Protein AF-A0A735N3I2-F1 (afdb_monomer_lite)

Sequence (137 aa):
QGTTGEPVLLDEFVFANVPALDPDQPVDRNETLPPAEQIVHRQAVSRKGVVNDNAVVHSVVLGADVGDFSFNWIGLINKASGTLAMIVHAPVQQKLKTAEGQQGNVLTRSFLMEYNGAQAETGINTPAETWQIDFTA

Radius of gyration: 15.73 Å; chains: 1; bounding box: 43×34×39 Å

pLDDT: mean 88.04, std 14.14, range [38.72, 98.75]

Organism: Salmonella typhisuis (NCBI:txid41529)

InterPro domains:
  IPR022225 Phage tail fibre protein, N-terminal domain [PF12571] (3-137)

Structure (mmCIF, N/CA/C/O backbone):
data_AF-A0A735N3I2-F1
#
_entry.id   AF-A0A735N3I2-F1
#
loop_
_atom_site.group_PDB
_atom_site.id
_atom_site.type_symbol
_atom_site.label_atom_id
_atom_site.label_alt_id
_atom_site.label_comp_id
_atom_site.label_asym_id
_atom_site.label_entity_id
_atom_site.label_seq_id
_atom_site.pdbx_PDB_ins_code
_atom_site.Cartn_x
_atom_site.Cartn_y
_atom_site.Cartn_z
_atom_site.occupancy
_atom_site.B_iso_or_equiv
_atom_site.auth_seq_id
_atom_site.auth_comp_id
_atom_site.auth_asym_id
_atom_site.auth_atom_id
_atom_site.pdbx_PDB_model_num
ATOM 1 N N . GLN A 1 1 ? -17.611 -4.851 13.305 1.00 38.72 1 GLN A N 1
ATOM 2 C CA . GLN A 1 1 ? -17.175 -4.784 14.713 1.00 38.72 1 GLN A CA 1
ATOM 3 C C . GLN A 1 1 ? -16.150 -5.889 14.916 1.00 38.72 1 GLN A C 1
ATOM 5 O O . GLN A 1 1 ? -16.495 -7.043 14.686 1.00 38.72 1 GLN A O 1
ATOM 10 N N . GLY A 1 2 ? -14.893 -5.548 15.214 1.0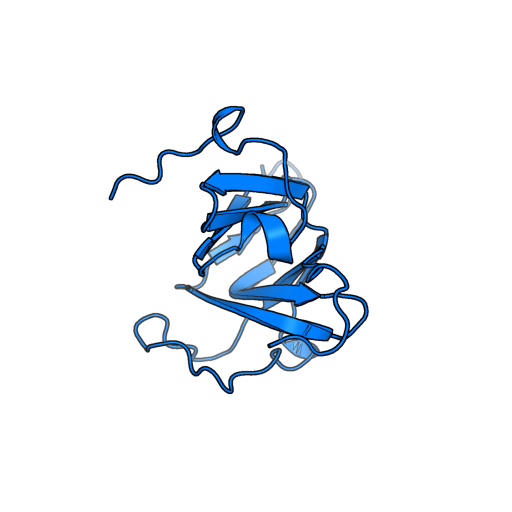0 43.72 2 GLY A N 1
ATOM 11 C CA . GLY A 1 2 ? -13.866 -6.533 15.571 1.00 43.72 2 GLY A CA 1
ATOM 12 C C . GLY A 1 2 ? -14.187 -7.108 16.948 1.00 43.72 2 GLY A C 1
ATOM 13 O O . GLY A 1 2 ? -14.425 -6.359 17.888 1.00 43.72 2 GLY A O 1
ATOM 14 N N . THR A 1 3 ? -14.286 -8.430 17.069 1.00 53.41 3 THR A N 1
ATOM 15 C CA . THR A 1 3 ? -14.910 -9.075 18.236 1.00 53.41 3 THR A CA 1
ATOM 16 C C . THR A 1 3 ? -13.992 -9.248 19.457 1.00 53.41 3 THR A C 1
ATOM 18 O O . THR A 1 3 ? -14.336 -10.014 20.353 1.00 53.41 3 THR A O 1
ATOM 21 N N . THR A 1 4 ? -12.845 -8.564 19.533 1.00 52.00 4 THR A N 1
ATOM 22 C CA . THR A 1 4 ? -11.839 -8.815 20.589 1.00 52.00 4 THR A CA 1
ATOM 23 C C . THR A 1 4 ? -11.284 -7.588 21.312 1.00 52.00 4 THR A C 1
ATOM 25 O O . THR A 1 4 ? -10.524 -7.770 22.255 1.00 52.00 4 THR A O 1
ATOM 28 N N . GLY A 1 5 ? -11.658 -6.353 20.960 1.00 50.50 5 GLY A N 1
ATOM 29 C CA . GLY A 1 5 ? -11.158 -5.155 21.661 1.00 50.50 5 GLY A CA 1
ATOM 30 C C . GLY A 1 5 ? -9.638 -4.933 21.565 1.00 50.50 5 GLY A C 1
ATOM 31 O O . GLY A 1 5 ? -9.115 -4.024 22.205 1.00 50.50 5 GLY A O 1
ATOM 32 N N . GLU A 1 6 ? -8.927 -5.741 20.773 1.00 55.91 6 GLU A N 1
ATOM 33 C CA . GLU A 1 6 ? -7.543 -5.481 20.393 1.00 55.91 6 GLU A CA 1
ATOM 34 C C . GLU A 1 6 ? -7.514 -4.507 19.212 1.00 55.91 6 GLU A C 1
ATOM 36 O O . GLU A 1 6 ? -8.317 -4.663 18.284 1.00 55.91 6 GLU A O 1
ATOM 41 N N . PRO A 1 7 ? -6.597 -3.522 19.216 1.00 63.81 7 PRO A N 1
ATOM 42 C CA . PRO A 1 7 ? -6.490 -2.572 18.125 1.00 63.81 7 PRO A CA 1
ATOM 43 C C . PRO A 1 7 ? -6.278 -3.276 16.785 1.00 63.81 7 PRO A C 1
ATOM 45 O O . PRO A 1 7 ? -5.476 -4.210 16.684 1.00 63.81 7 PRO A O 1
ATOM 48 N N . VAL A 1 8 ? -6.948 -2.800 15.735 1.00 72.81 8 VAL A N 1
ATOM 49 C CA . VAL A 1 8 ? -6.712 -3.298 14.376 1.00 72.81 8 VAL A CA 1
ATOM 50 C C . VAL A 1 8 ? -5.294 -2.897 13.960 1.00 72.81 8 VAL A C 1
ATOM 52 O O . VAL A 1 8 ? -5.030 -1.746 13.613 1.00 72.81 8 VAL A O 1
ATOM 55 N N . LEU A 1 9 ? -4.361 -3.849 14.022 1.00 87.31 9 LEU A N 1
ATOM 56 C CA . LEU A 1 9 ? -2.979 -3.645 13.595 1.00 87.31 9 LEU A CA 1
ATOM 57 C C . LEU A 1 9 ? -2.881 -3.788 12.075 1.00 87.31 9 LEU A C 1
ATOM 59 O O . LEU A 1 9 ? -3.184 -4.849 11.541 1.00 87.31 9 LEU A O 1
ATOM 63 N N . LEU A 1 10 ? -2.414 -2.746 11.393 1.00 93.12 10 LEU A N 1
ATOM 64 C CA . LEU A 1 10 ? -2.067 -2.780 9.974 1.00 93.12 10 LEU A CA 1
ATOM 65 C C . LEU A 1 10 ? -0.595 -2.413 9.840 1.00 93.12 10 LEU A C 1
ATOM 67 O O . LEU A 1 10 ? -0.188 -1.298 10.168 1.00 93.12 10 LEU A O 1
ATOM 71 N N . ASP A 1 11 ? 0.221 -3.377 9.437 1.00 95.75 11 ASP A N 1
ATOM 72 C CA . ASP A 1 11 ? 1.671 -3.325 9.617 1.00 95.75 11 ASP A CA 1
ATOM 73 C C . ASP A 1 11 ? 2.469 -3.742 8.379 1.00 95.75 11 ASP A C 1
ATOM 75 O O . ASP A 1 11 ? 3.691 -3.593 8.382 1.00 95.75 11 ASP A O 1
ATOM 79 N N . GLU A 1 12 ? 1.818 -4.163 7.290 1.00 98.06 12 GLU A N 1
ATOM 80 C CA . GLU A 1 12 ? 2.499 -4.516 6.043 1.00 98.06 12 GLU A CA 1
ATOM 81 C C . GLU A 1 12 ? 1.784 -3.967 4.802 1.00 98.06 12 GLU A C 1
ATOM 83 O O . GLU A 1 12 ? 0.585 -4.161 4.603 1.00 98.06 12 GLU A O 1
ATOM 88 N N . PHE A 1 13 ? 2.561 -3.310 3.940 1.00 98.44 13 PHE A N 1
ATOM 89 C CA . PHE A 1 13 ? 2.185 -3.014 2.566 1.00 98.44 13 PHE A CA 1
ATOM 90 C C . PHE A 1 13 ? 2.616 -4.151 1.641 1.00 98.44 13 PHE A C 1
ATOM 92 O O . PHE A 1 13 ? 3.740 -4.654 1.727 1.00 98.44 13 PHE A O 1
ATOM 99 N N . VAL A 1 14 ? 1.738 -4.500 0.708 1.00 98.56 14 VAL A N 1
ATOM 100 C CA . VAL A 1 14 ? 1.958 -5.518 -0.319 1.00 98.56 14 VAL A CA 1
ATOM 101 C C . VAL A 1 14 ? 1.820 -4.862 -1.686 1.00 98.56 14 VAL A C 1
ATOM 103 O O . VAL A 1 14 ? 0.851 -4.152 -1.935 1.00 98.56 14 VAL A O 1
ATOM 106 N N . PHE A 1 15 ? 2.779 -5.104 -2.571 1.00 98.69 15 PHE A N 1
ATOM 107 C CA . PHE A 1 15 ? 2.797 -4.591 -3.936 1.00 98.69 15 PHE A CA 1
ATOM 108 C C . PHE A 1 15 ? 2.742 -5.760 -4.906 1.00 98.69 15 PHE A C 1
ATOM 110 O O . PHE A 1 15 ? 3.501 -6.724 -4.762 1.00 98.69 15 PHE A O 1
ATOM 117 N N . ALA A 1 16 ? 1.870 -5.666 -5.904 1.00 98.75 16 ALA A N 1
ATOM 118 C CA . ALA A 1 16 ? 1.697 -6.710 -6.900 1.00 98.75 16 ALA A CA 1
ATOM 119 C C . ALA A 1 16 ? 1.568 -6.147 -8.319 1.00 98.75 16 ALA A C 1
ATOM 121 O O . ALA A 1 16 ? 1.159 -5.001 -8.526 1.00 98.75 16 ALA A O 1
ATOM 122 N N . ASN A 1 17 ? 1.936 -6.980 -9.288 1.00 98.62 17 ASN A N 1
ATOM 123 C CA . ASN A 1 17 ? 1.733 -6.752 -10.710 1.00 98.62 17 ASN A CA 1
ATOM 124 C C . ASN A 1 17 ? 0.643 -7.696 -11.218 1.00 98.62 17 ASN A C 1
ATOM 126 O O . ASN A 1 17 ? 0.912 -8.850 -11.552 1.00 98.62 17 ASN A O 1
ATOM 130 N N . VAL A 1 18 ? -0.590 -7.206 -11.238 1.00 98.12 18 VAL A N 1
ATOM 131 C CA . VAL A 1 18 ? -1.782 -7.949 -11.637 1.00 98.12 18 VAL A CA 1
ATOM 132 C C . VAL A 1 18 ? -2.017 -7.740 -13.139 1.00 98.12 18 VAL A C 1
ATOM 134 O O . VAL A 1 18 ? -2.274 -6.611 -13.569 1.00 98.12 18 VAL A O 1
ATOM 137 N N . PRO A 1 19 ? -1.917 -8.784 -13.979 1.00 96.56 19 PRO A N 1
ATOM 138 C CA . PRO A 1 19 ? -2.139 -8.651 -15.415 1.00 96.56 19 PRO A CA 1
ATOM 139 C C . PRO A 1 19 ? -3.558 -8.173 -15.736 1.00 96.56 19 PRO A C 1
ATOM 141 O O . PRO A 1 19 ? -4.518 -8.651 -15.139 1.00 96.56 19 PRO A O 1
ATOM 144 N N . ALA A 1 20 ? -3.682 -7.271 -16.713 1.00 94.19 20 ALA A N 1
ATOM 145 C CA . ALA A 1 20 ? -4.963 -6.734 -17.189 1.00 94.19 20 ALA A CA 1
ATOM 146 C C . ALA A 1 20 ? -5.841 -6.069 -16.106 1.00 94.19 20 ALA A C 1
ATOM 148 O O . ALA A 1 20 ? -7.051 -5.952 -16.290 1.00 94.19 20 ALA A O 1
ATOM 149 N N . LEU A 1 21 ? -5.238 -5.614 -15.002 1.00 95.00 21 LEU A N 1
ATOM 150 C CA . LEU A 1 21 ? -5.925 -4.800 -14.005 1.00 95.00 21 LEU A CA 1
ATOM 151 C C . LEU A 1 21 ? -6.353 -3.463 -14.619 1.00 95.00 21 LEU A C 1
ATOM 153 O O . LEU A 1 21 ? -5.524 -2.755 -15.197 1.00 95.00 21 LEU A O 1
ATOM 157 N N . ASP A 1 22 ? -7.628 -3.131 -14.461 1.00 93.62 22 ASP A N 1
ATOM 158 C CA . ASP A 1 22 ? -8.210 -1.863 -14.885 1.00 93.62 22 ASP A CA 1
ATOM 159 C C . ASP A 1 22 ? -8.277 -0.906 -13.682 1.00 93.62 22 ASP A C 1
ATOM 161 O O . ASP A 1 22 ? -9.106 -1.114 -12.794 1.00 93.62 22 ASP A O 1
ATOM 165 N N . PRO A 1 23 ? -7.403 0.115 -13.601 1.00 90.69 23 PRO A N 1
ATOM 166 C CA . PRO A 1 23 ? -7.350 1.011 -12.450 1.00 90.69 23 PRO A CA 1
ATOM 167 C C . PRO A 1 23 ? -8.531 1.987 -12.375 1.00 90.69 23 PRO A C 1
ATOM 169 O O . PRO A 1 23 ? -8.685 2.651 -11.352 1.00 90.69 23 PRO A O 1
ATOM 172 N N . ASP A 1 24 ? -9.343 2.090 -13.432 1.00 92.75 24 ASP A N 1
ATOM 173 C CA . ASP A 1 24 ? -10.517 2.965 -13.464 1.00 92.75 24 ASP A CA 1
ATOM 174 C C . ASP A 1 24 ? -11.767 2.274 -12.888 1.00 92.75 24 ASP A C 1
ATOM 176 O O . ASP A 1 24 ? -12.796 2.918 -12.655 1.00 92.75 24 ASP A O 1
ATOM 180 N N . GLN A 1 25 ? -11.693 0.963 -12.630 1.00 90.19 25 GLN A N 1
ATOM 181 C CA . GLN A 1 25 ? -12.779 0.228 -11.994 1.00 90.19 25 GLN A CA 1
ATOM 182 C C . GLN A 1 25 ? -12.777 0.426 -10.474 1.00 90.19 25 GLN A C 1
ATOM 184 O O . GLN A 1 25 ? -11.721 0.455 -9.839 1.00 90.19 25 GLN A O 1
ATOM 189 N N . PRO A 1 26 ? -13.964 0.527 -9.848 1.00 88.81 26 PRO A N 1
ATOM 190 C CA . PRO A 1 26 ? -14.060 0.500 -8.399 1.00 88.81 26 PRO A CA 1
ATOM 191 C C . PRO A 1 26 ? -13.483 -0.802 -7.838 1.00 88.81 26 PRO A C 1
ATOM 193 O O . PRO A 1 26 ? -13.793 -1.887 -8.327 1.00 88.81 26 PRO A O 1
ATOM 196 N N . VAL A 1 27 ? -12.714 -0.688 -6.757 1.00 88.38 27 VAL A N 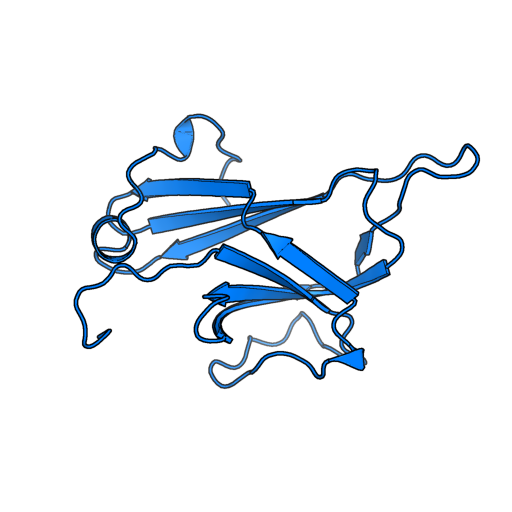1
ATOM 197 C CA . VAL A 1 27 ? -12.201 -1.837 -6.001 1.00 88.38 27 VAL A CA 1
ATOM 198 C C . VAL A 1 27 ? -13.368 -2.672 -5.454 1.00 88.38 27 VAL A C 1
ATOM 200 O O . VAL A 1 27 ? -14.261 -2.138 -4.784 1.00 88.38 27 VAL A O 1
ATOM 203 N N . ASP A 1 28 ? -13.347 -3.988 -5.687 1.00 88.94 28 ASP A N 1
ATOM 204 C CA . ASP A 1 28 ? -14.308 -4.916 -5.083 1.00 88.94 28 ASP A CA 1
ATOM 205 C C . ASP A 1 28 ? -13.962 -5.130 -3.602 1.00 88.94 28 ASP A C 1
ATOM 207 O O . ASP A 1 28 ? -12.838 -5.463 -3.235 1.00 88.94 28 ASP A O 1
ATOM 211 N N . ARG A 1 29 ? -14.950 -4.985 -2.716 1.00 82.81 29 ARG A N 1
ATOM 212 C CA . ARG A 1 29 ? -14.768 -5.211 -1.273 1.00 82.81 29 ARG A CA 1
ATOM 213 C C . ARG A 1 29 ? -14.473 -6.669 -0.921 1.00 82.81 29 ARG A C 1
ATOM 215 O O . ARG A 1 29 ? -14.018 -6.928 0.189 1.00 82.81 29 ARG A O 1
ATOM 222 N N . ASN A 1 30 ? -14.772 -7.604 -1.821 1.00 89.50 30 ASN A N 1
ATOM 223 C CA . ASN A 1 30 ? -14.455 -9.023 -1.662 1.00 89.50 30 ASN A CA 1
ATOM 224 C C . ASN A 1 30 ? -13.102 -9.399 -2.276 1.00 89.50 30 ASN A C 1
ATOM 226 O O . ASN A 1 30 ? -12.722 -10.570 -2.226 1.00 89.50 30 ASN A O 1
ATOM 230 N N . GLU A 1 31 ? -12.392 -8.442 -2.876 1.00 92.12 31 GLU A N 1
ATOM 231 C CA . GLU A 1 31 ? -11.082 -8.689 -3.452 1.00 92.12 31 GLU A CA 1
ATOM 232 C C . GLU A 1 31 ? -10.099 -9.152 -2.370 1.00 92.12 31 GLU A C 1
ATOM 234 O O . GLU A 1 31 ? -10.043 -8.622 -1.258 1.00 92.12 31 GLU A O 1
ATOM 239 N N . THR A 1 32 ? -9.332 -10.186 -2.699 1.00 94.38 32 THR A N 1
ATOM 240 C CA . THR A 1 32 ? -8.335 -10.779 -1.810 1.00 94.38 32 THR A CA 1
ATOM 241 C C . THR A 1 32 ? -6.929 -10.400 -2.253 1.00 94.38 32 THR A C 1
ATOM 243 O O . THR A 1 32 ? -6.729 -9.764 -3.285 1.00 94.38 32 THR A O 1
ATOM 246 N N . LEU A 1 33 ? -5.920 -10.837 -1.496 1.00 96.31 33 LEU A N 1
ATOM 247 C CA . LEU A 1 33 ? -4.539 -10.746 -1.961 1.00 96.31 33 LEU A CA 1
ATOM 248 C C . LEU A 1 33 ? -4.392 -11.395 -3.351 1.00 96.31 33 LEU A C 1
ATOM 250 O O . LEU A 1 33 ? -4.922 -12.495 -3.555 1.00 96.31 33 LEU A O 1
ATOM 254 N N . PRO A 1 34 ? -3.646 -10.761 -4.274 1.00 97.12 34 PRO A N 1
ATOM 255 C CA . PRO A 1 34 ? -3.265 -11.388 -5.528 1.00 97.12 34 PRO A CA 1
ATOM 256 C C . PRO A 1 34 ? -2.502 -12.703 -5.294 1.00 97.12 34 PRO A C 1
ATOM 258 O O . PRO A 1 34 ? -1.871 -12.869 -4.240 1.00 97.12 34 PRO A O 1
ATOM 261 N N . PRO A 1 35 ? -2.511 -13.628 -6.270 1.00 97.50 35 PRO A N 1
ATOM 262 C CA . PRO A 1 35 ? -1.678 -14.826 -6.242 1.00 97.50 35 PRO A CA 1
ATOM 263 C C . PRO A 1 35 ? -0.210 -14.511 -5.935 1.00 97.50 35 PRO A C 1
ATOM 265 O O . PRO A 1 35 ? 0.308 -13.461 -6.323 1.00 97.50 35 PRO A O 1
ATOM 268 N N . ALA A 1 36 ? 0.476 -15.422 -5.241 1.00 97.12 36 ALA A N 1
ATOM 269 C CA . ALA A 1 36 ? 1.823 -15.176 -4.725 1.00 97.12 36 ALA A CA 1
ATOM 270 C C . ALA A 1 36 ? 2.830 -14.812 -5.829 1.00 97.12 36 ALA A C 1
ATOM 272 O O . ALA A 1 36 ? 3.711 -13.989 -5.605 1.00 97.12 36 ALA A O 1
ATOM 273 N N . GLU A 1 37 ? 2.665 -15.370 -7.027 1.00 97.69 37 GLU A N 1
ATOM 274 C CA . GLU A 1 37 ? 3.476 -15.090 -8.212 1.00 97.69 37 GLU A CA 1
ATOM 275 C C . GLU A 1 37 ? 3.313 -13.668 -8.771 1.00 97.69 37 GLU A C 1
ATOM 277 O O . GLU A 1 37 ? 4.174 -13.200 -9.512 1.00 97.69 37 GLU A O 1
ATOM 282 N N . GLN A 1 38 ? 2.228 -12.975 -8.421 1.00 98.38 38 GLN A N 1
ATOM 283 C CA . GLN A 1 38 ? 1.991 -11.583 -8.810 1.00 98.38 38 GLN A CA 1
ATOM 284 C C . GLN A 1 38 ? 2.529 -10.603 -7.768 1.00 98.38 38 GLN A C 1
ATOM 286 O O . GLN A 1 38 ? 2.702 -9.424 -8.072 1.00 98.38 38 GLN A O 1
ATOM 291 N N . ILE A 1 39 ? 2.797 -11.062 -6.543 1.00 98.56 39 ILE A N 1
ATOM 292 C CA . ILE A 1 39 ? 3.318 -10.224 -5.466 1.00 98.56 39 ILE A CA 1
ATOM 293 C C . ILE A 1 39 ? 4.809 -9.998 -5.697 1.00 98.56 39 ILE A C 1
ATOM 295 O O . ILE A 1 39 ? 5.620 -10.914 -5.591 1.00 98.56 39 ILE A O 1
ATOM 299 N N . VAL A 1 40 ? 5.169 -8.751 -5.980 1.00 98.75 40 VAL A N 1
ATOM 300 C CA . VAL A 1 40 ? 6.542 -8.363 -6.326 1.00 98.75 40 VAL A CA 1
ATOM 301 C C . VAL A 1 40 ? 7.313 -7.809 -5.134 1.00 98.75 40 VAL A C 1
ATOM 303 O O . VAL A 1 40 ? 8.539 -7.863 -5.124 1.00 98.75 40 VAL A O 1
ATOM 306 N N . HIS A 1 41 ? 6.618 -7.276 -4.122 1.00 98.62 41 HIS A N 1
ATOM 307 C CA . HIS A 1 41 ? 7.265 -6.731 -2.929 1.00 98.62 41 HIS A CA 1
ATOM 308 C C . HIS A 1 41 ? 6.331 -6.714 -1.718 1.00 98.62 41 HIS A C 1
ATOM 310 O O . HIS A 1 41 ? 5.120 -6.529 -1.843 1.00 98.62 41 HIS A O 1
ATOM 316 N N . ARG A 1 42 ? 6.911 -6.859 -0.527 1.00 98.56 42 ARG A N 1
ATOM 317 C CA . ARG A 1 42 ? 6.236 -6.682 0.764 1.00 98.56 42 ARG A CA 1
ATOM 318 C C . ARG A 1 42 ? 7.127 -5.854 1.667 1.00 98.56 42 ARG A C 1
ATOM 320 O O . ARG A 1 42 ? 8.332 -6.093 1.726 1.00 98.56 42 ARG A O 1
ATOM 327 N N . GLN A 1 43 ? 6.554 -4.897 2.383 1.00 98.44 43 GLN A N 1
ATOM 328 C CA . GLN A 1 43 ? 7.328 -4.058 3.284 1.00 98.44 43 GLN A CA 1
ATOM 329 C C . GLN A 1 43 ? 6.503 -3.591 4.470 1.00 98.44 43 GLN A C 1
ATOM 331 O O . GLN A 1 43 ? 5.338 -3.230 4.330 1.00 98.44 43 GLN A O 1
ATOM 336 N N . ALA A 1 44 ? 7.138 -3.562 5.640 1.00 98.06 44 ALA A N 1
ATOM 337 C CA . ALA A 1 44 ? 6.510 -3.052 6.844 1.00 98.06 44 ALA A CA 1
ATOM 338 C C . ALA A 1 44 ? 6.095 -1.580 6.686 1.00 98.06 44 ALA A C 1
ATOM 340 O O . ALA A 1 44 ? 6.777 -0.788 6.022 1.00 98.06 44 ALA A O 1
ATOM 341 N N . VAL A 1 45 ? 4.995 -1.210 7.339 1.00 96.69 45 VAL A N 1
ATOM 342 C CA . VAL A 1 45 ? 4.575 0.186 7.485 1.00 96.69 45 VAL A CA 1
ATOM 343 C C . VAL A 1 45 ? 5.712 0.977 8.136 1.00 96.69 45 VAL A C 1
ATOM 345 O O . VAL A 1 45 ? 6.173 0.657 9.228 1.00 96.69 45 VAL A O 1
ATOM 348 N N . SER A 1 46 ? 6.169 2.029 7.459 1.00 93.19 46 SER A N 1
ATOM 349 C CA . SER A 1 46 ? 7.254 2.889 7.945 1.00 93.19 46 SER A CA 1
ATOM 350 C C . SER A 1 46 ? 6.783 3.940 8.948 1.00 93.19 46 SER A C 1
ATOM 352 O O . SER A 1 46 ? 7.529 4.312 9.851 1.00 93.19 46 SER A O 1
ATOM 354 N N . ARG A 1 47 ? 5.557 4.451 8.778 1.00 91.19 47 ARG A N 1
ATOM 355 C CA . ARG A 1 47 ? 4.965 5.494 9.620 1.00 91.19 47 ARG A CA 1
ATOM 356 C C . ARG A 1 47 ? 3.464 5.301 9.716 1.00 91.19 47 ARG A C 1
ATOM 358 O O . ARG A 1 47 ? 2.827 4.864 8.762 1.00 91.19 47 ARG A O 1
ATOM 365 N N . LYS A 1 48 ? 2.917 5.673 10.866 1.00 91.88 48 LYS A N 1
ATOM 366 C CA . LYS A 1 48 ? 1.483 5.724 11.124 1.00 91.88 48 LYS A CA 1
ATOM 367 C C . LYS A 1 48 ? 1.155 6.995 11.894 1.00 91.88 48 LYS A C 1
ATOM 369 O O . LYS A 1 48 ? 1.976 7.431 12.705 1.00 91.88 48 LYS A O 1
ATOM 374 N N . GLY A 1 49 ? -0.002 7.589 11.638 1.00 88.81 49 GLY A N 1
ATOM 375 C CA . GLY A 1 49 ? -0.422 8.797 12.342 1.00 88.81 49 GLY A CA 1
ATOM 376 C C . GLY A 1 49 ? -1.925 9.012 12.340 1.00 88.81 49 GLY A C 1
ATOM 377 O O . GLY A 1 49 ? -2.630 8.481 11.487 1.00 88.81 49 GLY A O 1
ATOM 378 N N . VAL A 1 50 ? -2.401 9.779 13.315 1.00 88.62 50 VAL A N 1
ATOM 379 C CA . VAL A 1 50 ? -3.790 10.228 13.409 1.00 88.62 50 VAL A CA 1
ATOM 380 C C . VAL A 1 50 ? -3.939 11.543 12.652 1.00 88.62 50 VAL A C 1
ATOM 382 O O . VAL A 1 50 ? -3.133 12.457 12.826 1.00 88.62 50 VAL A O 1
ATOM 385 N N . VAL A 1 51 ? -4.935 11.611 11.773 1.00 87.12 51 VAL A N 1
ATOM 386 C CA . VAL A 1 51 ? -5.337 12.844 11.081 1.00 87.12 51 VAL A CA 1
ATOM 387 C C . VAL A 1 51 ? -6.413 13.553 11.898 1.00 87.12 51 VAL A C 1
ATOM 389 O O . VAL A 1 51 ? -6.343 14.757 12.102 1.00 87.12 51 VAL A O 1
ATOM 392 N N . ASN A 1 52 ? -7.389 12.796 12.396 1.00 85.94 52 ASN A N 1
ATOM 393 C CA . ASN A 1 52 ? -8.389 13.220 13.375 1.00 85.94 52 ASN A CA 1
ATOM 394 C C . ASN A 1 52 ? -8.970 11.974 14.070 1.00 85.94 52 ASN A C 1
ATOM 396 O O . ASN A 1 52 ? -8.626 10.851 13.702 1.00 85.94 52 ASN A O 1
ATOM 400 N N . ASP A 1 53 ? -9.885 12.149 15.024 1.00 87.25 53 ASP A N 1
ATOM 401 C CA . ASP A 1 53 ? -10.495 11.051 15.796 1.00 87.25 53 ASP A CA 1
ATOM 402 C C . ASP A 1 53 ? -11.077 9.915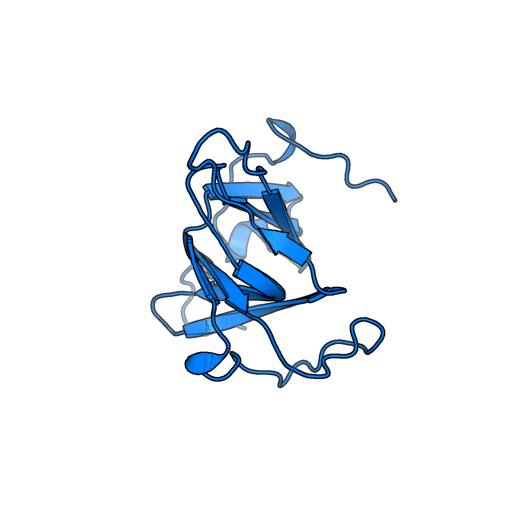 14.924 1.00 87.25 53 ASP A C 1
ATOM 404 O O . ASP A 1 53 ? -11.131 8.756 15.347 1.00 87.25 53 ASP A O 1
ATOM 408 N N . ASN A 1 54 ? -11.480 10.233 13.689 1.00 88.50 54 ASN A N 1
ATOM 409 C CA . ASN A 1 54 ? -12.114 9.327 12.732 1.00 88.50 54 ASN A CA 1
ATOM 410 C C . ASN A 1 54 ? -11.228 8.975 11.529 1.00 88.50 54 ASN A C 1
ATOM 412 O O . ASN A 1 54 ? -11.702 8.332 10.593 1.00 88.50 54 ASN A O 1
ATOM 416 N N . ALA A 1 55 ? -9.963 9.394 11.515 1.00 87.31 55 ALA A N 1
ATOM 417 C CA . ALA A 1 55 ? -9.087 9.180 10.374 1.00 87.31 55 ALA A CA 1
ATOM 418 C C . ALA A 1 55 ? -7.641 8.924 10.795 1.00 87.31 55 ALA A C 1
ATOM 420 O O . ALA A 1 55 ? -7.022 9.716 11.510 1.00 87.31 55 ALA A O 1
ATOM 421 N N . VAL A 1 56 ? -7.069 7.836 10.287 1.00 90.94 56 VAL A N 1
ATOM 422 C CA . VAL A 1 56 ? -5.663 7.476 10.494 1.00 90.94 56 VAL A CA 1
ATOM 423 C C . VAL A 1 56 ? -4.983 7.190 9.167 1.00 90.94 56 VAL A C 1
ATOM 425 O O . VAL A 1 56 ? -5.606 6.736 8.213 1.00 90.94 56 VAL A O 1
ATOM 428 N N . VAL A 1 57 ? -3.681 7.428 9.102 1.00 92.25 57 VAL A N 1
ATOM 429 C CA . VAL A 1 57 ? -2.864 7.200 7.913 1.00 92.25 57 VAL A CA 1
ATOM 430 C C . VAL A 1 57 ? -1.769 6.182 8.205 1.00 92.25 57 VAL A C 1
ATOM 432 O O . VAL A 1 57 ? -1.124 6.227 9.254 1.00 92.25 57 VAL A O 1
ATOM 435 N N . HIS A 1 58 ? -1.541 5.283 7.252 1.00 94.25 58 HIS A N 1
ATOM 436 C CA . HIS A 1 58 ? -0.406 4.362 7.230 1.00 94.25 58 HIS A CA 1
ATOM 437 C C . HIS A 1 58 ? 0.442 4.650 5.999 1.00 94.25 58 HIS A C 1
ATOM 439 O O . HIS A 1 58 ? -0.096 4.806 4.903 1.00 94.25 58 HIS A O 1
ATOM 445 N N . SER A 1 59 ? 1.763 4.689 6.161 1.00 94.56 59 SER A N 1
ATOM 446 C CA . SER A 1 59 ? 2.680 5.027 5.077 1.00 94.56 59 SER A CA 1
ATOM 447 C C . SER A 1 59 ? 3.872 4.089 4.991 1.00 94.56 59 SER A C 1
ATOM 449 O O . SER A 1 59 ? 4.426 3.642 5.999 1.00 94.56 59 SER A O 1
ATOM 451 N N . VAL A 1 60 ? 4.344 3.863 3.771 1.00 96.62 60 VAL A N 1
ATOM 452 C CA . VAL A 1 60 ? 5.574 3.129 3.461 1.00 96.62 60 VAL A CA 1
ATOM 453 C C . VAL A 1 60 ? 6.468 3.957 2.545 1.00 96.62 60 VAL A C 1
ATOM 455 O O . VAL A 1 60 ? 5.986 4.630 1.633 1.00 96.62 60 VAL A O 1
ATOM 458 N N . VAL A 1 61 ? 7.777 3.893 2.791 1.00 96.44 61 VAL A N 1
ATOM 459 C CA . VAL A 1 61 ? 8.811 4.474 1.930 1.00 96.44 61 VAL A CA 1
ATOM 460 C C . VAL A 1 61 ? 9.627 3.342 1.317 1.00 96.44 61 VAL A C 1
ATOM 462 O O . VAL A 1 61 ? 10.335 2.623 2.020 1.00 96.44 61 VAL A O 1
ATOM 465 N N . LEU A 1 62 ? 9.539 3.189 -0.001 1.00 97.50 62 LEU A N 1
ATOM 466 C CA . LEU A 1 62 ? 10.392 2.303 -0.783 1.00 97.50 62 LEU A CA 1
ATOM 467 C C . LEU A 1 62 ? 11.647 3.084 -1.187 1.00 97.50 62 LEU A C 1
ATOM 469 O O . LEU A 1 62 ? 11.587 3.927 -2.086 1.00 97.50 62 LEU A O 1
ATOM 473 N N . GLY A 1 63 ? 12.761 2.823 -0.502 1.00 96.88 63 GLY A N 1
ATOM 474 C CA . GLY A 1 63 ? 14.052 3.468 -0.752 1.00 96.88 63 GLY A CA 1
ATOM 475 C C . GLY A 1 63 ? 14.646 3.132 -2.123 1.00 96.88 63 GLY A C 1
ATOM 476 O O . GLY A 1 63 ? 14.176 2.238 -2.830 1.00 96.88 63 GLY A O 1
ATOM 477 N N . ALA A 1 64 ? 15.696 3.852 -2.520 1.00 96.00 64 ALA A N 1
ATOM 478 C CA . ALA A 1 64 ? 16.368 3.636 -3.804 1.00 96.00 64 ALA A CA 1
ATOM 479 C C . ALA A 1 64 ? 17.164 2.317 -3.854 1.00 96.00 64 ALA A C 1
ATOM 481 O O . ALA A 1 64 ? 17.610 1.904 -4.913 1.00 96.00 64 ALA A O 1
ATOM 482 N N . ASP A 1 65 ? 17.332 1.638 -2.726 1.00 95.44 65 ASP A N 1
ATOM 483 C CA . ASP A 1 65 ? 17.942 0.316 -2.586 1.00 95.44 65 ASP A CA 1
ATOM 484 C C . ASP A 1 65 ? 16.963 -0.849 -2.850 1.00 95.44 65 ASP A C 1
ATOM 486 O O . ASP A 1 65 ? 17.393 -1.996 -2.993 1.00 95.44 65 ASP A O 1
ATOM 490 N N . VAL A 1 66 ? 15.664 -0.550 -2.971 1.00 96.81 66 VAL A N 1
ATOM 491 C CA . VAL A 1 66 ? 14.576 -1.501 -3.252 1.00 96.81 66 VAL A CA 1
ATOM 492 C C . VAL A 1 66 ? 14.172 -1.438 -4.733 1.00 96.81 66 VAL A C 1
ATOM 494 O O . VAL A 1 66 ? 14.052 -0.352 -5.295 1.00 96.81 66 V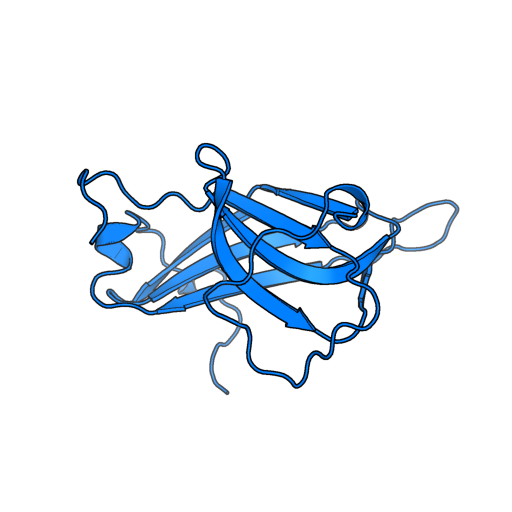AL A O 1
ATOM 497 N N . GLY A 1 67 ? 13.922 -2.587 -5.361 1.00 96.44 67 GLY A N 1
ATOM 498 C CA . GLY A 1 67 ? 13.648 -2.733 -6.801 1.00 96.44 67 GLY A CA 1
ATOM 499 C C . GLY A 1 67 ? 14.484 -3.874 -7.405 1.00 96.44 67 GLY A C 1
ATOM 500 O O . GLY A 1 67 ? 15.261 -4.503 -6.688 1.00 96.44 67 GLY A O 1
ATOM 501 N N . ASP A 1 68 ? 14.380 -4.192 -8.692 1.00 97.31 68 ASP A N 1
ATOM 502 C CA . ASP A 1 68 ? 13.500 -3.609 -9.711 1.00 97.31 68 ASP A CA 1
ATOM 503 C C . ASP A 1 68 ? 12.190 -4.388 -9.830 1.00 97.31 68 ASP A C 1
ATOM 505 O O . ASP A 1 68 ? 12.191 -5.618 -9.842 1.00 97.31 68 ASP A O 1
ATOM 509 N N . PHE A 1 69 ? 11.065 -3.688 -9.949 1.00 98.38 69 PHE A N 1
ATOM 510 C CA . PHE A 1 69 ? 9.781 -4.322 -10.247 1.00 98.38 69 PHE A CA 1
ATOM 511 C C . PHE A 1 69 ? 8.769 -3.323 -10.804 1.00 98.38 69 PHE A C 1
ATOM 513 O O . PHE A 1 69 ? 8.858 -2.113 -10.589 1.00 98.38 69 PHE A O 1
ATOM 520 N N . SER A 1 70 ? 7.772 -3.854 -11.507 1.00 98.50 70 SER A N 1
ATOM 521 C CA . SER A 1 70 ? 6.559 -3.118 -11.864 1.00 98.50 70 SER A CA 1
ATOM 522 C C . SER A 1 70 ? 5.423 -3.539 -10.943 1.00 98.50 70 SER A C 1
ATOM 524 O O . SER A 1 70 ? 5.391 -4.687 -10.512 1.00 98.50 70 SER A O 1
ATOM 526 N N . PHE A 1 71 ? 4.509 -2.630 -10.628 1.00 98.69 71 PHE A N 1
ATOM 527 C CA . PHE A 1 71 ? 3.334 -2.921 -9.811 1.00 98.69 71 PHE A CA 1
ATOM 528 C C . PHE A 1 71 ? 2.173 -2.010 -10.208 1.00 98.69 71 PHE A C 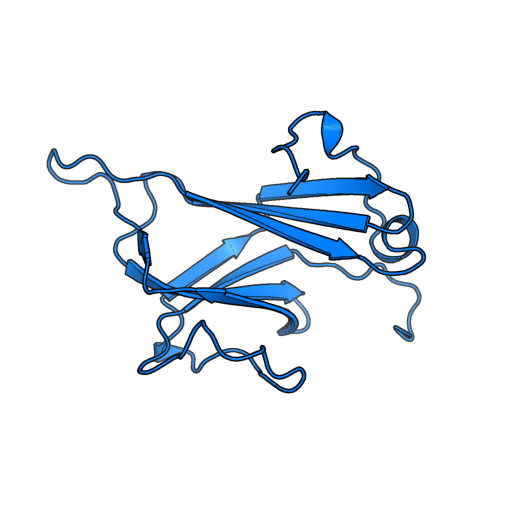1
ATOM 530 O O . PHE A 1 71 ? 2.377 -0.880 -10.641 1.00 98.69 71 PHE A O 1
ATOM 537 N N . ASN A 1 72 ? 0.954 -2.497 -10.051 1.00 98.25 72 ASN A N 1
ATOM 538 C CA . ASN A 1 72 ? -0.290 -1.765 -10.313 1.00 98.25 72 ASN A CA 1
ATOM 539 C C . ASN A 1 72 ? -1.345 -2.009 -9.224 1.00 98.25 72 ASN A C 1
ATOM 541 O O . ASN A 1 72 ? -2.432 -1.443 -9.270 1.00 98.25 72 ASN A O 1
ATOM 545 N N . TRP A 1 73 ? -1.004 -2.816 -8.222 1.00 98.44 73 TRP A N 1
ATOM 546 C CA . TRP A 1 73 ? -1.851 -3.151 -7.092 1.00 98.44 73 TRP A CA 1
ATOM 547 C C . TRP A 1 73 ? -1.083 -2.920 -5.794 1.00 98.44 73 TRP A C 1
ATOM 549 O O . TRP A 1 73 ? 0.084 -3.315 -5.673 1.00 98.44 73 TRP A O 1
ATOM 559 N N . ILE A 1 74 ? -1.726 -2.268 -4.828 1.00 98.31 74 ILE A N 1
ATOM 560 C CA . ILE A 1 74 ? -1.150 -1.961 -3.519 1.00 98.31 74 ILE A CA 1
ATOM 561 C C . ILE A 1 74 ? -2.172 -2.327 -2.446 1.00 98.31 74 ILE A C 1
ATOM 563 O O . ILE A 1 74 ? -3.293 -1.828 -2.471 1.00 98.31 74 ILE A O 1
ATOM 567 N N . GLY A 1 75 ? -1.771 -3.143 -1.477 1.00 97.44 75 GLY A N 1
ATOM 568 C CA . GLY A 1 75 ? -2.606 -3.539 -0.348 1.00 97.44 75 GLY A CA 1
ATOM 569 C C . GLY A 1 75 ? -1.981 -3.179 0.989 1.00 97.44 75 GLY A C 1
ATOM 570 O O . GLY A 1 75 ? -0.758 -3.188 1.124 1.00 97.44 75 GLY A O 1
ATOM 571 N N . LEU A 1 76 ? -2.824 -2.909 1.983 1.00 97.12 76 LEU A N 1
ATOM 572 C CA . LEU A 1 76 ? -2.436 -2.753 3.385 1.00 97.12 76 LEU A CA 1
ATOM 573 C C . LEU A 1 76 ? -3.092 -3.860 4.208 1.00 97.12 76 LEU A C 1
ATOM 575 O O . LEU A 1 76 ? -4.319 -4.006 4.188 1.00 97.12 76 LEU A O 1
ATOM 579 N N . ILE A 1 77 ? -2.275 -4.631 4.924 1.00 96.00 77 ILE A N 1
ATOM 580 C CA . ILE A 1 77 ? -2.724 -5.815 5.655 1.00 96.00 77 ILE A CA 1
ATOM 581 C C . ILE A 1 77 ? -2.306 -5.793 7.125 1.00 96.00 77 ILE A C 1
ATOM 583 O O . ILE A 1 77 ? -1.319 -5.159 7.506 1.00 96.00 77 ILE A O 1
ATOM 587 N N . ASN A 1 78 ? -3.030 -6.567 7.930 1.00 94.75 78 ASN A N 1
ATOM 588 C CA . ASN A 1 78 ? -2.495 -7.147 9.154 1.00 94.75 78 ASN A CA 1
ATOM 589 C C . ASN A 1 78 ? -1.648 -8.367 8.774 1.00 94.75 78 ASN A C 1
ATOM 591 O O . ASN A 1 78 ? -2.174 -9.351 8.249 1.00 94.75 78 ASN A O 1
ATOM 595 N N . LYS A 1 79 ? -0.343 -8.326 9.028 1.00 94.94 79 LYS A N 1
ATOM 596 C CA . LYS A 1 79 ? 0.580 -9.400 8.652 1.00 94.94 79 LYS A CA 1
ATOM 597 C C . LYS A 1 79 ? 0.328 -10.703 9.408 1.00 94.94 79 LYS A C 1
ATOM 599 O O . LYS A 1 79 ? 0.499 -11.775 8.834 1.00 94.94 79 LYS A O 1
ATOM 604 N N . ALA A 1 80 ? -0.053 -10.620 10.682 1.00 91.94 80 ALA A N 1
ATOM 605 C CA . ALA A 1 80 ? -0.233 -11.788 11.539 1.00 91.94 80 ALA A CA 1
ATOM 606 C C . ALA A 1 80 ? -1.471 -12.609 11.148 1.00 91.94 80 ALA A C 1
ATOM 608 O O . ALA A 1 80 ? -1.403 -13.835 11.101 1.00 91.94 80 ALA A O 1
ATOM 609 N N . SER A 1 81 ? -2.589 -11.943 10.850 1.00 91.12 81 SER A N 1
ATOM 610 C CA . SER A 1 81 ? -3.835 -12.598 10.440 1.00 91.12 81 SER A CA 1
ATOM 611 C C . SER A 1 81 ? -3.970 -12.761 8.924 1.00 91.12 81 SER A C 1
ATOM 613 O O . SER A 1 81 ? -4.809 -13.534 8.469 1.00 91.12 81 SER A O 1
ATOM 615 N N . GLY A 1 82 ? -3.189 -12.015 8.136 1.00 89.88 82 GLY A N 1
ATOM 616 C CA . GLY A 1 82 ? -3.353 -11.911 6.684 1.00 89.88 82 GLY A CA 1
ATOM 617 C C . GLY A 1 82 ? -4.570 -11.081 6.260 1.00 89.88 82 GLY A C 1
ATOM 618 O O . GLY A 1 82 ? -4.919 -11.076 5.081 1.00 89.88 82 GLY A O 1
ATOM 619 N N . THR A 1 83 ? -5.232 -10.391 7.196 1.00 90.94 83 THR A N 1
ATOM 620 C CA . THR A 1 83 ? -6.442 -9.608 6.912 1.00 90.94 83 THR A CA 1
ATOM 621 C C . THR A 1 83 ? -6.106 -8.408 6.035 1.00 90.94 83 THR A C 1
ATOM 623 O O . THR A 1 83 ? -5.309 -7.556 6.427 1.00 90.94 83 THR A O 1
ATOM 626 N N . LEU A 1 84 ? -6.759 -8.318 4.878 1.00 92.94 84 LEU A N 1
ATOM 627 C CA . LEU A 1 84 ? -6.659 -7.189 3.961 1.00 92.94 84 LEU A CA 1
ATOM 628 C C . LEU A 1 84 ? -7.618 -6.078 4.383 1.00 92.94 84 LEU A C 1
ATOM 630 O O . LEU A 1 84 ? -8.812 -6.316 4.543 1.00 92.94 84 LEU A O 1
ATOM 634 N N . ALA A 1 85 ? -7.082 -4.877 4.592 1.00 91.50 85 ALA A N 1
ATOM 635 C CA . ALA A 1 85 ? -7.860 -3.743 5.080 1.00 91.50 85 ALA A CA 1
ATOM 636 C C . ALA A 1 85 ? -8.123 -2.693 4.000 1.00 91.50 85 ALA A C 1
ATOM 638 O O . ALA A 1 85 ? -9.186 -2.079 3.994 1.00 91.50 85 ALA A O 1
ATOM 639 N N . MET A 1 86 ? -7.167 -2.483 3.093 1.00 92.44 86 MET A N 1
ATOM 640 C CA . MET A 1 86 ? -7.292 -1.535 1.986 1.00 92.44 86 MET A CA 1
ATOM 641 C C . MET A 1 86 ? -6.558 -2.019 0.751 1.00 92.44 86 MET A C 1
ATOM 643 O O . MET A 1 86 ? -5.506 -2.649 0.861 1.00 92.44 86 MET A O 1
ATOM 647 N N . ILE A 1 87 ? -7.105 -1.653 -0.405 1.00 94.94 87 ILE A N 1
ATOM 648 C CA . ILE A 1 87 ? -6.559 -1.919 -1.730 1.00 94.94 87 ILE A CA 1
ATOM 649 C C . ILE A 1 87 ? -6.611 -0.620 -2.528 1.00 94.94 87 ILE A C 1
ATOM 651 O O . ILE A 1 87 ? -7.587 0.125 -2.451 1.00 94.94 87 ILE A O 1
ATOM 655 N N . VAL A 1 88 ? -5.565 -0.373 -3.307 1.00 95.12 88 VAL A N 1
ATOM 656 C CA . VAL A 1 88 ? -5.535 0.647 -4.350 1.00 95.12 88 VAL A CA 1
ATOM 657 C C . VAL A 1 88 ? -5.067 -0.009 -5.640 1.00 95.12 88 VAL A C 1
ATOM 659 O O . VAL A 1 88 ? -4.006 -0.640 -5.676 1.00 95.12 88 VAL A O 1
ATOM 662 N N . HIS A 1 89 ? -5.845 0.177 -6.701 1.00 96.25 89 HIS A N 1
ATOM 663 C CA . HIS A 1 89 ? -5.410 -0.070 -8.070 1.00 96.25 89 HIS A CA 1
ATOM 664 C C . HIS A 1 89 ? -4.852 1.223 -8.658 1.00 96.25 89 HIS A C 1
ATOM 666 O O . HIS A 1 89 ? -5.318 2.320 -8.352 1.00 96.25 89 HIS A O 1
ATOM 672 N N . ALA A 1 90 ? -3.816 1.103 -9.476 1.00 94.12 90 ALA A N 1
ATOM 673 C CA . ALA A 1 90 ? -3.191 2.226 -10.158 1.00 94.12 90 ALA A CA 1
ATOM 674 C C . ALA A 1 90 ? -2.707 1.784 -11.543 1.00 94.12 90 ALA A C 1
ATOM 676 O O . ALA A 1 90 ? -2.467 0.595 -11.752 1.00 94.12 90 ALA A O 1
ATOM 677 N N . PRO A 1 91 ? -2.490 2.707 -12.494 1.00 96.56 91 PRO A N 1
ATOM 678 C CA . PRO A 1 91 ? -1.715 2.391 -13.688 1.00 96.56 91 PRO A CA 1
ATOM 679 C C . PRO A 1 91 ? -0.356 1.789 -13.309 1.00 96.56 91 PRO A C 1
ATOM 681 O O . PRO A 1 91 ? 0.189 2.120 -12.255 1.00 96.56 91 PRO A O 1
ATOM 684 N N . VAL A 1 92 ? 0.210 0.932 -14.165 1.00 98.00 92 VAL A N 1
ATOM 685 C CA . VAL A 1 92 ? 1.496 0.269 -13.888 1.00 98.00 92 VAL A CA 1
ATOM 686 C C . VAL A 1 92 ? 2.579 1.298 -13.558 1.00 98.00 92 VAL A C 1
ATOM 688 O O . VAL A 1 92 ? 2.875 2.200 -14.340 1.00 98.00 92 VAL A O 1
ATOM 691 N N . GLN A 1 93 ? 3.190 1.133 -12.390 1.00 97.94 93 GLN A N 1
ATOM 692 C CA . GLN A 1 93 ? 4.260 1.965 -11.861 1.00 97.94 93 GLN A CA 1
ATOM 693 C C . GLN A 1 93 ? 5.547 1.151 -11.780 1.00 97.94 93 GLN A C 1
ATOM 695 O O . GLN A 1 93 ? 5.515 -0.054 -11.533 1.00 97.94 93 GLN A O 1
ATOM 700 N N . GLN A 1 94 ? 6.691 1.814 -11.941 1.00 97.81 94 GLN A N 1
ATOM 701 C CA . GLN A 1 94 ? 8.002 1.175 -11.837 1.00 97.81 94 GLN A CA 1
ATOM 702 C C . GLN A 1 94 ? 8.733 1.599 -10.565 1.00 97.81 94 GLN A C 1
ATOM 704 O O . GLN A 1 94 ? 8.866 2.790 -10.262 1.00 97.81 94 GLN A O 1
ATOM 709 N N . LYS A 1 95 ? 9.255 0.610 -9.839 1.00 98.25 95 LYS A N 1
ATOM 710 C CA . LYS A 1 95 ? 10.257 0.797 -8.795 1.00 98.25 95 LYS A CA 1
ATOM 711 C C . LYS A 1 95 ? 11.612 0.395 -9.361 1.00 98.25 95 LYS A C 1
ATOM 713 O O . LYS A 1 95 ? 11.793 -0.757 -9.741 1.00 98.25 95 LYS A O 1
ATOM 718 N N . LEU A 1 96 ? 12.536 1.348 -9.384 1.00 97.69 96 LEU A N 1
ATOM 719 C CA . LEU A 1 96 ? 13.899 1.170 -9.865 1.00 97.69 96 LEU A CA 1
ATOM 720 C C . LEU A 1 96 ? 14.866 1.232 -8.685 1.00 97.69 96 LEU A C 1
ATOM 722 O O . LEU A 1 96 ? 14.786 2.149 -7.855 1.00 97.69 96 LEU A O 1
ATOM 726 N N . LYS A 1 97 ? 15.768 0.262 -8.614 1.00 97.38 97 LYS A N 1
ATOM 727 C CA . LYS A 1 97 ? 16.868 0.200 -7.663 1.00 97.38 97 LYS A CA 1
ATOM 728 C C . LYS A 1 97 ? 18.087 0.915 -8.239 1.00 97.38 97 LYS A C 1
ATOM 730 O O . LYS A 1 97 ? 18.399 0.798 -9.416 1.00 97.38 97 LYS A O 1
ATOM 735 N N . THR A 1 98 ? 18.815 1.634 -7.394 1.00 97.00 98 THR A N 1
ATOM 736 C CA . THR A 1 98 ? 20.120 2.187 -7.752 1.00 97.00 98 THR A CA 1
ATOM 737 C C . THR A 1 98 ? 21.114 1.045 -7.930 1.00 97.00 98 THR A C 1
ATOM 739 O O . THR A 1 98 ? 21.457 0.359 -6.963 1.00 97.00 98 THR A O 1
ATOM 742 N N . ALA A 1 99 ? 21.593 0.855 -9.153 1.00 94.75 99 ALA A N 1
ATOM 743 C CA . ALA A 1 99 ? 22.597 -0.142 -9.502 1.00 94.75 99 ALA A CA 1
ATOM 744 C C . ALA A 1 99 ? 23.398 0.323 -10.726 1.00 94.75 99 ALA A C 1
ATOM 746 O O . ALA A 1 99 ? 22.881 1.044 -11.571 1.00 94.75 99 ALA A O 1
ATOM 747 N N . GLU A 1 100 ? 24.672 -0.072 -10.809 1.00 87.19 100 GLU A N 1
ATOM 748 C CA . GLU A 1 100 ? 25.512 0.087 -12.013 1.00 87.19 100 GLU A CA 1
ATOM 749 C C . GLU A 1 100 ? 25.518 1.500 -12.635 1.00 87.19 100 GLU A C 1
ATOM 751 O O . GLU A 1 100 ? 25.471 1.678 -13.849 1.00 87.19 100 GLU A O 1
ATOM 756 N N . GLY A 1 101 ? 25.571 2.540 -11.796 1.00 88.50 101 GLY A N 1
ATOM 757 C CA . GLY A 1 101 ? 25.578 3.935 -12.256 1.00 88.50 101 GLY A CA 1
ATOM 758 C C . GLY A 1 101 ? 24.213 4.466 -12.712 1.00 88.50 101 GLY A C 1
ATOM 759 O O . GLY A 1 101 ? 24.111 5.643 -13.050 1.00 88.50 101 GLY A O 1
ATOM 760 N N . GLN A 1 102 ? 23.161 3.646 -12.668 1.00 92.31 102 GLN A N 1
ATOM 761 C CA . GLN A 1 102 ? 21.777 4.080 -12.823 1.00 92.31 102 GLN A CA 1
ATOM 762 C C . GLN A 1 102 ? 21.200 4.470 -11.461 1.00 92.31 102 GLN A C 1
ATOM 764 O O . GLN A 1 102 ? 21.269 3.715 -10.489 1.00 92.31 102 GLN A O 1
ATOM 769 N N . GLN A 1 103 ? 20.638 5.675 -11.382 1.00 94.88 103 GLN A N 1
ATOM 770 C CA . GLN A 1 103 ? 19.959 6.154 -10.185 1.00 94.88 103 GLN A CA 1
ATOM 771 C C . GLN A 1 103 ? 18.552 5.549 -10.108 1.00 94.88 103 GLN A C 1
ATOM 773 O O . GLN A 1 103 ? 17.744 5.727 -11.018 1.00 94.88 103 GLN A O 1
ATOM 778 N N . GLY A 1 104 ? 18.253 4.863 -9.005 1.00 96.38 104 GLY A N 1
ATOM 779 C CA . GLY A 1 104 ? 16.912 4.380 -8.696 1.00 96.38 104 GLY A CA 1
ATOM 780 C C . GLY A 1 104 ? 15.982 5.498 -8.223 1.00 96.38 104 GLY A C 1
ATOM 781 O O . GLY A 1 104 ? 16.388 6.643 -8.020 1.00 96.38 104 GLY A O 1
ATOM 782 N N . ASN A 1 105 ? 14.716 5.161 -7.994 1.00 96.88 105 ASN A N 1
ATOM 783 C CA . ASN A 1 105 ? 13.718 6.099 -7.478 1.00 96.88 105 ASN A CA 1
ATOM 784 C C . ASN A 1 105 ? 13.371 5.815 -6.011 1.00 96.88 105 ASN A C 1
ATOM 786 O O . ASN A 1 105 ? 13.602 4.725 -5.500 1.00 96.88 105 ASN A O 1
ATOM 790 N N . VAL A 1 106 ? 12.790 6.794 -5.323 1.00 96.44 106 VAL A N 1
ATOM 791 C CA . VAL A 1 106 ? 12.179 6.605 -4.000 1.00 96.44 106 VAL A CA 1
ATOM 792 C C . VAL A 1 106 ? 10.682 6.809 -4.156 1.00 96.44 106 VAL A C 1
ATOM 794 O O . VAL A 1 106 ? 10.261 7.785 -4.774 1.00 96.44 106 VAL A O 1
ATOM 797 N N . LEU A 1 107 ? 9.879 5.894 -3.615 1.00 95.50 107 LEU A N 1
ATOM 798 C CA . LEU A 1 107 ? 8.421 6.003 -3.647 1.00 95.50 107 LEU A CA 1
ATOM 799 C C . LEU A 1 107 ? 7.871 6.025 -2.228 1.00 95.50 107 LEU A C 1
ATOM 801 O O . LEU A 1 107 ? 8.145 5.123 -1.442 1.00 95.50 107 LEU A O 1
ATOM 805 N N . THR A 1 108 ? 7.037 7.015 -1.933 1.00 94.69 108 THR A N 1
ATOM 806 C CA . THR A 1 108 ? 6.227 7.047 -0.713 1.00 94.69 108 THR A CA 1
ATOM 807 C C . THR A 1 108 ? 4.783 6.720 -1.073 1.00 94.69 108 THR A C 1
ATOM 809 O O . THR A 1 108 ? 4.248 7.234 -2.061 1.00 94.69 108 THR A O 1
ATOM 812 N N . ARG A 1 109 ? 4.145 5.847 -0.295 1.00 94.50 109 ARG A N 1
ATOM 813 C CA . ARG A 1 109 ? 2.708 5.563 -0.383 1.00 94.50 109 ARG A CA 1
ATOM 814 C C . ARG A 1 109 ? 2.078 5.796 0.975 1.00 94.50 109 ARG A C 1
ATOM 816 O O . ARG A 1 109 ? 2.664 5.407 1.981 1.00 94.50 109 ARG A O 1
ATOM 823 N N . SER A 1 110 ? 0.905 6.415 0.974 1.00 92.31 110 SER A N 1
ATOM 824 C CA . SER A 1 110 ? 0.120 6.715 2.168 1.00 92.31 110 SER A CA 1
ATOM 825 C C . SER A 1 110 ? -1.321 6.300 1.917 1.00 92.31 110 SER A C 1
ATOM 827 O O . SER A 1 110 ? -1.902 6.719 0.921 1.00 92.31 110 SER A O 1
ATOM 829 N N . PHE A 1 111 ? -1.878 5.482 2.803 1.00 92.38 111 PHE A N 1
ATOM 830 C CA . PHE A 1 111 ? -3.287 5.104 2.806 1.00 92.38 111 PHE A CA 1
ATOM 831 C C . PHE A 1 111 ? -3.974 5.818 3.963 1.00 92.38 111 PHE A C 1
ATOM 833 O O . PHE A 1 111 ? -3.613 5.599 5.121 1.00 92.38 111 PHE A O 1
ATOM 840 N N . LEU A 1 112 ? -4.927 6.688 3.629 1.00 90.00 112 LEU A N 1
ATOM 841 C CA . LEU A 1 112 ? -5.813 7.341 4.584 1.00 90.00 112 LEU A CA 1
ATOM 842 C C . LEU A 1 112 ? -7.029 6.448 4.808 1.00 90.00 112 LEU A C 1
ATOM 844 O O . LEU A 1 112 ? -7.710 6.075 3.857 1.00 90.00 112 LEU A O 1
ATOM 848 N N . MET A 1 113 ? -7.283 6.111 6.064 1.00 87.81 113 MET A N 1
ATOM 849 C CA . MET A 1 113 ? -8.383 5.262 6.479 1.00 87.81 113 MET A CA 1
ATOM 850 C C . MET A 1 113 ? -9.340 6.050 7.359 1.00 87.81 113 MET A C 1
ATOM 852 O O . MET A 1 113 ? -8.971 6.466 8.456 1.00 87.81 113 MET A O 1
ATOM 856 N N . GLU A 1 114 ? -10.567 6.223 6.867 1.00 86.12 114 GLU A N 1
ATOM 857 C CA . GLU A 1 114 ? -11.618 6.999 7.521 1.00 86.12 114 GLU A CA 1
ATOM 858 C C . GLU A 1 114 ? -12.749 6.090 7.998 1.00 86.12 114 GLU A C 1
ATOM 860 O O . GLU A 1 114 ? -13.378 5.377 7.214 1.00 86.12 114 GLU A O 1
ATOM 865 N N . TYR A 1 115 ? -13.000 6.105 9.303 1.00 81.31 115 TYR A N 1
ATOM 866 C CA . TYR A 1 115 ? -14.134 5.446 9.938 1.00 81.31 115 TYR A CA 1
ATOM 867 C C . TYR A 1 115 ? -14.331 5.995 11.352 1.00 81.31 115 TYR A C 1
ATOM 869 O O . TYR A 1 115 ? -13.401 6.477 11.994 1.00 81.31 115 TYR A O 1
ATOM 877 N N . ASN A 1 116 ? -15.565 5.926 11.850 1.00 79.94 116 ASN A N 1
ATOM 878 C CA . ASN A 1 116 ? -15.899 6.471 13.162 1.00 79.94 116 ASN A CA 1
ATOM 879 C C . ASN A 1 116 ? -15.049 5.813 14.266 1.00 79.94 116 ASN A C 1
ATOM 881 O O . ASN A 1 116 ? -15.052 4.587 14.389 1.00 79.94 116 ASN A O 1
ATOM 885 N N . GLY A 1 117 ? -14.330 6.624 15.043 1.00 80.31 117 GLY A N 1
ATOM 886 C CA . GLY A 1 1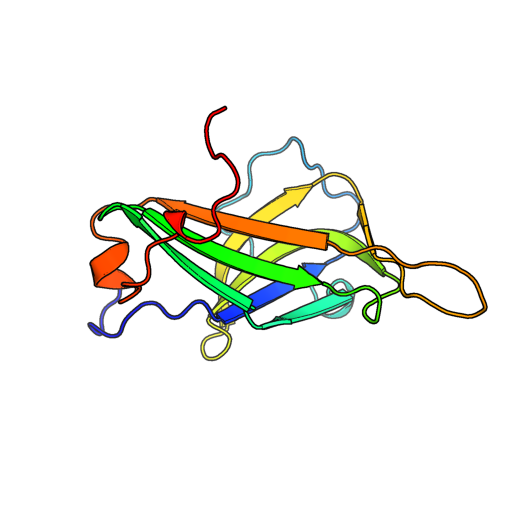17 ? -13.453 6.168 16.119 1.00 80.31 117 GLY A CA 1
ATOM 887 C C . GLY A 1 117 ? -12.130 5.540 15.664 1.00 80.31 117 GLY A C 1
ATOM 888 O O . GLY A 1 117 ? -11.519 4.816 16.450 1.00 80.31 117 GLY A O 1
ATOM 889 N N . ALA A 1 118 ? -11.661 5.788 14.435 1.00 82.94 118 ALA A N 1
ATOM 890 C CA . ALA A 1 118 ? -10.430 5.195 13.899 1.00 82.94 118 ALA A CA 1
ATOM 891 C C . ALA A 1 118 ? -9.200 5.347 14.804 1.00 82.94 118 ALA A C 1
ATOM 893 O O . ALA A 1 118 ? -8.397 4.415 14.917 1.00 82.94 118 ALA A O 1
ATOM 894 N N . GLN A 1 119 ? -9.056 6.483 15.490 1.00 83.81 119 GLN A N 1
ATOM 895 C CA . GLN A 1 119 ? -7.972 6.674 16.451 1.00 83.81 119 GLN A CA 1
ATOM 896 C C . GLN A 1 119 ? -8.041 5.651 17.593 1.00 83.81 119 GLN A C 1
ATOM 898 O O . GLN A 1 119 ? -7.037 5.019 17.923 1.00 83.81 119 GLN A O 1
ATOM 903 N N . ALA A 1 120 ? -9.226 5.475 18.184 1.00 78.56 120 ALA A N 1
ATOM 904 C CA . ALA A 1 120 ? -9.440 4.559 19.299 1.00 78.56 120 ALA A CA 1
ATOM 905 C C . ALA A 1 120 ? -9.258 3.097 18.865 1.00 78.56 120 ALA A C 1
ATOM 907 O O . ALA A 1 120 ? -8.563 2.338 19.534 1.00 78.56 120 ALA A O 1
ATOM 908 N N . GLU A 1 121 ? -9.812 2.731 17.708 1.00 80.62 121 GLU A N 1
ATOM 909 C CA . GLU A 1 121 ? -9.767 1.370 17.161 1.00 80.62 121 GLU A CA 1
ATOM 910 C C . GLU A 1 121 ? -8.365 0.945 16.688 1.00 80.62 121 GLU A C 1
ATOM 912 O O . GLU A 1 121 ? -8.054 -0.242 16.675 1.00 80.62 121 GLU A O 1
ATOM 917 N N . THR A 1 122 ? -7.498 1.883 16.290 1.00 78.81 122 THR A N 1
ATOM 918 C CA . THR A 1 122 ? -6.099 1.578 15.910 1.00 78.81 122 THR A CA 1
ATOM 919 C C . THR A 1 122 ? -5.080 1.846 17.017 1.00 78.81 122 THR A C 1
ATOM 921 O O . THR A 1 122 ? -3.937 1.388 16.932 1.00 78.81 122 THR A O 1
ATOM 924 N N . GLY A 1 123 ? -5.450 2.620 18.040 1.00 81.12 123 GLY A N 1
ATOM 925 C CA . GLY A 1 123 ? -4.542 3.088 19.088 1.00 81.12 123 GLY A CA 1
ATOM 926 C C . GLY A 1 123 ? -3.431 4.026 18.591 1.00 81.12 123 GLY A C 1
ATOM 927 O O . GLY A 1 123 ? -2.414 4.193 19.271 1.00 81.12 123 GLY A O 1
ATOM 928 N N . ILE A 1 124 ? -3.564 4.614 17.396 1.00 83.06 124 ILE A N 1
ATOM 929 C CA . ILE A 1 124 ? -2.561 5.521 16.823 1.00 83.06 124 ILE A CA 1
ATOM 930 C C . ILE A 1 124 ? -2.750 6.918 17.410 1.00 83.06 124 ILE A C 1
ATOM 932 O O . ILE A 1 124 ? -3.728 7.580 17.112 1.00 83.06 124 ILE A O 1
ATOM 936 N N . ASN A 1 125 ? -1.786 7.400 18.196 1.00 84.69 125 ASN A N 1
ATOM 937 C CA . ASN A 1 125 ? -1.889 8.704 18.870 1.00 84.69 125 ASN A CA 1
ATOM 938 C C . ASN A 1 125 ? -0.917 9.767 18.342 1.00 84.69 125 ASN A C 1
ATOM 940 O O . ASN A 1 125 ? -0.981 10.918 18.759 1.00 84.69 125 ASN A O 1
ATOM 944 N N . THR A 1 126 ? 0.002 9.397 17.449 1.00 84.88 126 THR A N 1
ATOM 945 C CA . THR A 1 126 ? 0.979 10.333 16.878 1.00 84.88 126 THR A CA 1
ATOM 946 C C . THR A 1 126 ? 0.312 11.178 15.793 1.00 84.88 126 THR A C 1
ATOM 948 O O . THR A 1 126 ? -0.123 10.593 14.801 1.00 84.88 126 THR A O 1
ATOM 951 N N . PRO A 1 127 ? 0.251 12.517 15.904 1.00 81.38 127 PRO A N 1
ATOM 952 C CA . PRO A 1 127 ? -0.356 13.352 14.870 1.00 81.38 127 PRO A CA 1
ATOM 953 C C . PRO A 1 127 ? 0.376 13.230 13.529 1.00 81.38 127 PRO A C 1
ATOM 955 O O . PRO A 1 127 ? 1.609 13.330 13.467 1.00 81.38 127 PRO A O 1
ATOM 958 N N . ALA A 1 128 ? -0.383 13.040 12.448 1.00 79.25 128 ALA A N 1
ATOM 959 C CA . ALA A 1 128 ? 0.143 12.984 11.085 1.00 79.25 128 ALA A CA 1
ATOM 960 C C . ALA A 1 128 ? 0.710 14.340 10.621 1.00 79.25 128 ALA A C 1
ATOM 962 O O . ALA A 1 128 ? 1.657 14.369 9.837 1.00 79.25 128 ALA A O 1
ATOM 963 N N . GLU A 1 129 ? 0.192 15.443 11.176 1.00 66.56 129 GLU A N 1
ATOM 964 C CA . GLU A 1 129 ? 0.585 16.843 10.921 1.00 66.56 129 GLU A CA 1
ATOM 965 C C . GLU A 1 129 ? 2.099 17.092 11.026 1.00 66.56 129 GLU A C 1
ATOM 967 O O . GLU A 1 129 ? 2.652 17.943 10.336 1.00 66.56 129 GLU A O 1
ATOM 972 N N . THR A 1 130 ? 2.806 16.303 11.841 1.00 57.06 130 THR A N 1
ATOM 973 C CA . THR A 1 130 ? 4.259 16.439 12.043 1.00 57.06 130 THR A CA 1
ATOM 974 C C . THR A 1 130 ? 5.105 16.016 10.831 1.00 57.06 130 THR A C 1
ATOM 976 O O . THR A 1 130 ? 6.307 16.278 10.795 1.00 57.06 130 THR A O 1
ATOM 979 N N . TRP A 1 131 ? 4.502 15.371 9.829 1.00 66.81 131 TRP A N 1
ATOM 980 C CA . TRP A 1 131 ? 5.159 14.902 8.602 1.00 66.81 131 TRP A CA 1
ATOM 981 C C . TRP A 1 131 ? 4.242 14.977 7.370 1.00 66.81 131 TRP A C 1
ATOM 983 O O . TRP A 1 131 ? 4.500 14.302 6.369 1.00 66.81 131 TRP A O 1
ATOM 993 N N . GLN A 1 132 ? 3.157 15.751 7.450 1.00 53.41 132 GLN A N 1
ATOM 994 C CA . GLN A 1 132 ? 2.014 15.579 6.563 1.00 53.41 132 GLN A CA 1
ATOM 995 C C . GLN A 1 132 ? 2.254 16.087 5.139 1.00 53.41 132 GLN A C 1
ATOM 997 O O . GLN A 1 132 ? 2.708 17.206 4.905 1.00 53.41 132 GLN A O 1
ATOM 1002 N N . ILE A 1 133 ? 1.890 15.209 4.205 1.00 55.00 133 ILE A N 1
ATOM 1003 C CA . ILE A 1 133 ? 1.547 15.505 2.817 1.00 55.00 133 ILE A CA 1
ATOM 1004 C C . ILE A 1 133 ? 0.165 16.162 2.846 1.00 55.00 133 ILE A C 1
ATOM 1006 O O . ILE A 1 133 ? -0.724 15.662 3.528 1.00 55.00 133 ILE A O 1
ATOM 1010 N N . ASP A 1 134 ? 0.001 17.275 2.141 1.00 54.34 134 ASP A N 1
ATOM 1011 C CA . ASP A 1 134 ? -1.279 17.969 2.008 1.00 54.34 134 ASP A CA 1
ATOM 1012 C C . ASP A 1 134 ? -2.357 17.005 1.471 1.00 54.34 134 ASP A C 1
ATOM 1014 O O . ASP A 1 134 ? -2.168 16.375 0.429 1.00 54.34 134 ASP A O 1
ATOM 1018 N N . PHE A 1 135 ? -3.449 16.842 2.222 1.00 55.53 135 PHE A N 1
ATOM 1019 C CA . PHE A 1 135 ? -4.596 16.003 1.853 1.00 55.53 135 PHE A CA 1
ATOM 1020 C C . PHE A 1 135 ? -5.756 16.834 1.280 1.00 55.53 135 PHE A C 1
ATOM 1022 O O . PHE A 1 135 ? -6.843 16.294 1.078 1.00 55.53 135 PHE A O 1
ATOM 1029 N N . THR A 1 136 ? -5.560 18.134 1.025 1.00 41.84 136 THR A N 1
ATOM 1030 C CA . THR A 1 136 ? -6.559 18.945 0.322 1.00 41.84 136 THR A CA 1
ATOM 1031 C C . THR A 1 136 ? -6.527 18.624 -1.176 1.00 41.84 136 THR A C 1
ATOM 1033 O O . THR A 1 136 ? -5.559 18.911 -1.879 1.00 41.84 136 THR A O 1
ATOM 1036 N N . ALA A 1 137 ? -7.586 17.963 -1.644 1.00 39.75 137 ALA A N 1
ATOM 1037 C CA . ALA A 1 137 ? -7.972 17.890 -3.050 1.00 39.75 137 ALA A CA 1
ATOM 1038 C C . ALA A 1 137 ? -9.092 18.902 -3.319 1.00 39.75 137 ALA A C 1
ATOM 1040 O O . ALA A 1 137 ? -9.919 19.111 -2.399 1.00 39.75 137 ALA A O 1
#

Secondary structure (DSSP, 8-state):
--TT-------EEEEE--TT--TTSPPPTT--PPPGGGEEEEEE--EEEEEETTEEEEEEEE-TTS--EEEEEEEEE-TTT--EEEEEEEEEEEE---BTTB----EEEEEEEE-TTHHHHHT--SBGGGGPPP---

Foldseek 3Di:
DPPPLDAFDWWKKWFFADPPDDQVDDDDPPDADDDPVRTPDMDTFPDKADQDQFKIKTKDKDDLQDDFDKGQKMWIADPVVSHTDDIHGHPIDGFHHDDDNDGTDMDMDMDMGGGHRNCSRNVHHHHCVVPDDDPDD